Protein AF-A0A926XQD2-F1 (afdb_monomer_lite)

pLDDT: mean 75.41, std 13.94, range [35.62, 93.12]

Foldseek 3Di:
DDDPDPCNVLLVVLLPDPPVSVLVSVQVVVCVVPVQWDADPPQQQFGIFRDPDPQETAETEGEDEDDLVCLVPDDVLCVNLVSVVSRVVVNRHYQEYEYEYNDDPDPPSVVSVVVSVVSNVVSVVVCCVVPVRYHYYYDYDD

Structure (mmCIF, N/CA/C/O backbone):
data_AF-A0A926XQD2-F1
#
_entry.id   AF-A0A926XQD2-F1
#
loop_
_atom_site.group_PDB
_atom_site.id
_atom_site.type_symbol
_atom_site.label_atom_id
_atom_site.label_alt_id
_atom_site.label_comp_id
_atom_site.label_asym_id
_atom_site.label_entity_id
_atom_site.label_seq_id
_atom_site.pdbx_PDB_ins_code
_atom_site.Cartn_x
_atom_site.Cartn_y
_atom_site.Cartn_z
_atom_site.occupancy
_atom_site.B_iso_or_equiv
_atom_site.auth_seq_id
_atom_site.auth_comp_id
_atom_site.auth_asym_id
_atom_site.auth_atom_id
_atom_site.pdbx_PDB_model_num
ATOM 1 N N . MET A 1 1 ? 8.069 -26.667 -15.872 1.00 36.88 1 MET A N 1
ATOM 2 C CA . MET A 1 1 ? 7.764 -25.868 -14.668 1.00 36.88 1 MET A CA 1
ATOM 3 C C . MET A 1 1 ? 6.388 -25.266 -14.875 1.00 36.88 1 MET A C 1
ATOM 5 O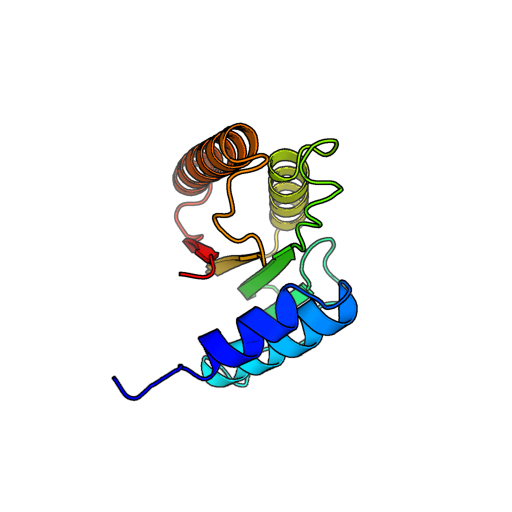 O . MET A 1 1 ? 6.247 -24.372 -15.697 1.00 36.88 1 MET A O 1
ATOM 9 N N . ALA A 1 2 ? 5.365 -25.880 -14.282 1.00 35.62 2 ALA A N 1
ATOM 10 C CA . ALA A 1 2 ? 3.969 -25.490 -14.450 1.00 35.62 2 ALA A CA 1
ATOM 11 C C . ALA A 1 2 ? 3.542 -24.647 -13.247 1.00 35.62 2 ALA A C 1
ATOM 13 O O . ALA A 1 2 ? 3.786 -25.049 -12.113 1.00 35.62 2 ALA A O 1
ATOM 14 N N . GLY A 1 3 ? 2.922 -23.503 -13.527 1.00 35.69 3 GLY A N 1
ATOM 15 C CA . GLY A 1 3 ? 2.401 -22.584 -12.523 1.00 35.69 3 GLY A CA 1
ATOM 16 C C . GLY A 1 3 ? 2.947 -21.174 -12.688 1.00 35.69 3 GLY A C 1
ATOM 17 O O . GLY A 1 3 ? 3.554 -20.655 -11.765 1.00 35.69 3 GLY A O 1
ATOM 18 N N . THR A 1 4 ? 2.727 -20.539 -13.845 1.00 43.12 4 THR A N 1
ATOM 19 C CA . THR A 1 4 ? 2.559 -19.080 -13.826 1.00 43.12 4 THR A CA 1
ATOM 20 C C . THR A 1 4 ? 1.361 -18.833 -12.923 1.00 43.12 4 THR A C 1
ATOM 22 O O . THR A 1 4 ? 0.240 -19.231 -13.259 1.00 43.12 4 THR A O 1
ATOM 25 N N . THR A 1 5 ? 1.604 -18.297 -11.732 1.00 57.84 5 THR A N 1
ATOM 26 C CA . THR A 1 5 ? 0.520 -17.960 -10.813 1.00 57.84 5 THR A CA 1
ATOM 27 C C . THR A 1 5 ? -0.374 -16.920 -11.495 1.00 57.84 5 THR A C 1
ATOM 29 O O . THR A 1 5 ? 0.065 -16.202 -12.396 1.00 57.84 5 THR A O 1
ATOM 32 N N . ALA A 1 6 ? -1.657 -16.841 -11.127 1.00 57.12 6 ALA A N 1
ATOM 33 C CA . ALA A 1 6 ? -2.542 -15.794 -11.654 1.00 57.12 6 ALA A CA 1
ATOM 34 C C . ALA A 1 6 ? -1.917 -14.394 -11.479 1.00 57.12 6 ALA A C 1
ATOM 36 O O . ALA A 1 6 ? -2.077 -13.535 -12.342 1.00 57.12 6 ALA A O 1
ATOM 37 N N . TRP A 1 7 ? -1.127 -14.233 -10.411 1.00 49.28 7 TRP A N 1
ATOM 38 C CA . TRP A 1 7 ? -0.283 -13.080 -10.135 1.00 49.28 7 TRP A CA 1
ATOM 39 C C . TRP A 1 7 ? 0.710 -12.782 -11.264 1.00 49.28 7 TRP A C 1
ATOM 41 O O . TRP A 1 7 ? 0.694 -11.673 -11.776 1.00 49.28 7 TRP A O 1
ATOM 51 N N . ASP A 1 8 ? 1.506 -13.752 -11.721 1.00 53.56 8 ASP A N 1
ATOM 52 C CA . ASP A 1 8 ? 2.529 -13.530 -12.758 1.00 53.56 8 ASP A CA 1
ATOM 53 C C . ASP A 1 8 ? 1.923 -13.068 -14.090 1.00 53.56 8 ASP A C 1
ATOM 55 O O . ASP A 1 8 ? 2.409 -12.116 -14.702 1.00 53.56 8 ASP A O 1
ATOM 59 N N . LYS A 1 9 ? 0.815 -13.698 -14.512 1.00 56.91 9 LYS A N 1
ATOM 60 C CA . LYS A 1 9 ? 0.110 -13.329 -15.752 1.00 56.91 9 LYS A CA 1
ATOM 61 C C . LYS A 1 9 ? -0.524 -11.946 -15.664 1.00 56.91 9 LYS A C 1
ATOM 63 O O . LYS A 1 9 ? -0.368 -11.152 -16.584 1.00 56.91 9 LYS A O 1
ATOM 68 N N . LEU A 1 10 ? -1.212 -11.650 -14.560 1.00 55.78 10 LEU A N 1
ATOM 69 C CA . LEU A 1 10 ? -1.824 -10.338 -14.342 1.00 55.78 10 LEU A CA 1
ATOM 70 C C . LEU A 1 10 ? -0.757 -9.254 -14.136 1.00 55.78 10 LEU A C 1
ATOM 72 O O . LEU A 1 10 ? -0.975 -8.111 -14.521 1.00 55.78 10 LEU A O 1
ATOM 76 N N . SER A 1 11 ? 0.412 -9.607 -13.595 1.00 51.94 11 SER A N 1
ATOM 77 C CA . SER A 1 11 ? 1.534 -8.698 -13.349 1.00 51.94 11 SER A CA 1
ATOM 78 C C . SER A 1 11 ? 2.229 -8.224 -14.627 1.00 51.94 11 SER A C 1
ATOM 80 O O . SER A 1 11 ? 2.507 -7.032 -14.757 1.00 51.94 11 SER A O 1
ATOM 82 N N . ASP A 1 12 ? 2.425 -9.099 -15.617 1.00 54.69 12 ASP A N 1
ATOM 83 C CA . ASP A 1 12 ? 2.904 -8.701 -16.956 1.00 54.69 12 ASP A CA 1
ATOM 84 C C . ASP A 1 12 ? 1.970 -7.704 -17.646 1.00 54.69 12 ASP A C 1
ATOM 86 O O . ASP A 1 12 ? 2.371 -6.740 -18.301 1.00 54.69 12 ASP A O 1
ATOM 90 N N . GLU A 1 13 ? 0.688 -7.937 -17.446 1.00 57.06 13 GLU A N 1
ATOM 91 C CA . GLU A 1 13 ? -0.415 -7.154 -17.962 1.00 57.06 13 GLU A CA 1
ATOM 92 C C . GLU A 1 13 ? -0.607 -5.813 -17.221 1.00 57.06 13 GLU A C 1
ATOM 94 O O . GLU A 1 13 ? -1.210 -4.884 -17.765 1.00 57.06 13 GLU A O 1
ATOM 99 N N . MET A 1 14 ? -0.090 -5.719 -15.994 1.00 56.94 14 MET A N 1
ATOM 100 C CA . MET A 1 14 ? -0.046 -4.537 -15.126 1.00 56.94 14 MET A CA 1
ATOM 101 C C . MET A 1 14 ? 1.152 -3.622 -15.435 1.00 56.94 14 MET A C 1
ATOM 103 O O . MET A 1 14 ? 1.073 -2.417 -15.211 1.00 56.94 14 MET A O 1
ATOM 107 N N . SER A 1 15 ? 2.249 -4.157 -15.981 1.00 54.69 15 SER A N 1
ATOM 108 C CA . SER A 1 15 ? 3.437 -3.374 -16.364 1.00 54.69 15 SER A CA 1
ATOM 109 C C . SER A 1 15 ? 3.254 -2.549 -17.650 1.00 54.69 15 SER A C 1
ATOM 111 O O . SER A 1 15 ? 3.983 -1.585 -17.849 1.00 54.69 15 SER A O 1
ATOM 113 N N . ASN A 1 16 ? 2.287 -2.903 -18.507 1.00 56.72 16 ASN A N 1
ATOM 114 C CA . ASN A 1 16 ? 2.031 -2.241 -19.799 1.00 56.72 16 ASN A CA 1
ATOM 115 C C . ASN A 1 16 ? 0.731 -1.413 -19.829 1.00 56.72 16 ASN A C 1
ATOM 117 O O . ASN A 1 16 ? 0.394 -0.818 -20.852 1.00 56.72 16 ASN A O 1
ATOM 121 N N . GLY A 1 17 ? -0.035 -1.424 -18.736 1.00 58.06 17 GLY A N 1
ATOM 122 C CA . GLY A 1 17 ? -1.286 -0.685 -18.600 1.00 58.06 17 GLY A CA 1
ATOM 123 C C . GLY A 1 17 ? -1.087 0.668 -17.924 1.00 58.06 17 GLY A C 1
ATOM 124 O O . GLY A 1 17 ? -0.197 0.827 -17.096 1.00 58.06 17 GLY A O 1
ATOM 125 N N . GLY A 1 18 ? -1.953 1.634 -18.239 1.00 65.69 18 GLY A N 1
ATOM 126 C CA . GLY A 1 18 ? -2.070 2.857 -17.441 1.00 65.69 18 GLY A CA 1
ATOM 127 C C . GLY A 1 18 ? -2.600 2.581 -16.026 1.00 65.69 18 GLY A C 1
ATOM 128 O O . GLY A 1 18 ? -3.061 1.479 -15.722 1.00 65.69 18 GLY A O 1
ATOM 129 N N . GLU A 1 19 ? -2.578 3.605 -15.173 1.00 74.06 19 GLU A N 1
ATOM 130 C CA . GLU A 1 19 ? -2.925 3.523 -13.745 1.00 74.06 19 GLU A CA 1
ATOM 131 C C . GLU A 1 19 ? -4.272 2.835 -13.460 1.00 74.06 19 GLU A C 1
ATOM 133 O O . GLU A 1 19 ? -4.352 1.966 -12.594 1.00 74.06 19 GLU A O 1
ATOM 138 N N . SER A 1 20 ? -5.317 3.139 -14.234 1.00 78.62 20 SER A N 1
ATOM 139 C CA . SER A 1 20 ? -6.642 2.526 -14.060 1.00 78.62 20 SER A CA 1
ATOM 140 C C . SER A 1 20 ? -6.633 1.008 -14.276 1.00 78.62 20 SER A C 1
ATOM 142 O O . SER A 1 20 ? -7.226 0.269 -13.496 1.00 78.62 20 SER A O 1
ATOM 144 N N . ASN A 1 21 ? -5.906 0.528 -15.290 1.00 79.94 21 ASN A N 1
ATOM 145 C CA . ASN A 1 21 ? -5.789 -0.904 -15.586 1.00 79.94 21 ASN A CA 1
ATOM 146 C C . ASN A 1 21 ? -4.984 -1.633 -14.497 1.00 79.94 21 ASN A C 1
ATOM 148 O O . ASN A 1 21 ? -5.264 -2.785 -14.168 1.00 79.94 21 ASN A O 1
ATOM 152 N N . PHE A 1 22 ? -3.990 -0.955 -13.912 1.00 80.44 22 PHE A N 1
ATOM 153 C CA . PHE A 1 22 ? -3.238 -1.483 -12.776 1.00 80.44 22 PHE A CA 1
ATOM 154 C C . PHE A 1 22 ? -4.134 -1.673 -11.550 1.00 80.44 22 PHE A C 1
ATOM 156 O O . PHE A 1 22 ? -4.161 -2.761 -10.975 1.00 80.44 22 PHE A O 1
ATOM 163 N N . LYS A 1 23 ? -4.910 -0.645 -11.193 1.00 85.31 23 LYS A N 1
ATOM 164 C CA . LYS A 1 23 ? -5.837 -0.676 -10.054 1.00 85.31 23 LYS A CA 1
ATOM 165 C C . LYS A 1 23 ? -6.887 -1.777 -10.205 1.00 85.31 23 LYS A C 1
ATOM 167 O O . LYS A 1 23 ? -7.077 -2.565 -9.281 1.00 85.31 23 LYS A O 1
ATOM 172 N N . GLU A 1 24 ? -7.504 -1.912 -11.377 1.00 86.38 24 GLU A N 1
ATOM 173 C CA . GLU A 1 24 ? -8.510 -2.954 -11.634 1.00 86.38 24 GLU A CA 1
ATOM 174 C C . GLU A 1 24 ? -7.954 -4.379 -11.428 1.00 86.38 24 GLU A C 1
ATOM 176 O O . GLU A 1 24 ? -8.588 -5.243 -10.804 1.00 86.38 24 GLU A O 1
ATOM 181 N N . LYS A 1 25 ? -6.725 -4.625 -11.896 1.00 82.50 25 LYS A N 1
ATOM 182 C CA . LYS A 1 25 ? -6.043 -5.918 -11.731 1.00 82.50 25 LYS A CA 1
ATOM 183 C C . LYS A 1 25 ? -5.595 -6.155 -10.296 1.00 82.50 25 LYS A C 1
ATOM 185 O O . LYS A 1 25 ? -5.788 -7.259 -9.783 1.00 82.50 25 LYS A O 1
ATOM 190 N N . ALA A 1 26 ? -5.057 -5.132 -9.636 1.00 84.12 26 ALA A N 1
ATOM 191 C CA . ALA A 1 26 ? -4.695 -5.192 -8.226 1.00 84.12 26 ALA A CA 1
ATOM 192 C C . ALA A 1 26 ? -5.915 -5.538 -7.359 1.00 84.12 26 ALA A C 1
ATOM 194 O O . ALA A 1 26 ? -5.840 -6.470 -6.561 1.00 84.12 26 ALA A O 1
ATOM 195 N N . LEU A 1 27 ? -7.066 -4.893 -7.582 1.00 88.94 27 LEU A N 1
ATOM 196 C CA . LEU A 1 27 ? -8.314 -5.214 -6.884 1.00 88.94 27 LEU A CA 1
ATOM 197 C C . LEU A 1 27 ? -8.748 -6.664 -7.116 1.00 88.94 27 LEU A C 1
ATOM 199 O O . LEU A 1 27 ? -9.132 -7.359 -6.175 1.00 88.94 27 LEU A O 1
ATOM 203 N N . SER A 1 28 ? -8.674 -7.137 -8.360 1.00 86.19 28 SER A N 1
ATOM 204 C CA . SER A 1 28 ? -9.032 -8.518 -8.702 1.00 86.19 28 SER A CA 1
ATOM 205 C C . SER A 1 28 ? -8.169 -9.535 -7.950 1.00 86.19 28 SER A C 1
ATOM 207 O O . SER A 1 28 ? -8.688 -10.533 -7.454 1.00 86.19 28 SER A O 1
ATOM 209 N N . LEU A 1 29 ? -6.868 -9.265 -7.811 1.00 82.94 29 LEU A N 1
ATOM 210 C CA . LEU A 1 29 ? -5.934 -10.107 -7.061 1.00 82.94 29 LEU A CA 1
ATOM 211 C C . LEU A 1 29 ? -6.162 -10.026 -5.550 1.00 82.94 29 LEU A C 1
ATOM 213 O O . LEU A 1 29 ? -6.202 -11.055 -4.877 1.00 82.94 29 LEU A O 1
ATOM 217 N N . LEU A 1 30 ? -6.372 -8.823 -5.019 1.00 87.25 30 LEU A N 1
ATOM 218 C CA . LEU A 1 30 ? -6.713 -8.608 -3.614 1.00 87.25 30 LEU A CA 1
ATOM 219 C C . LEU A 1 30 ? -7.987 -9.366 -3.229 1.00 87.25 30 LEU A C 1
ATOM 221 O O . LEU A 1 30 ? -8.024 -10.004 -2.183 1.00 87.25 30 LEU A O 1
ATOM 225 N N . ARG A 1 31 ? -8.989 -9.408 -4.116 1.00 88.00 31 ARG A N 1
ATOM 226 C CA . ARG A 1 31 ? -10.239 -10.1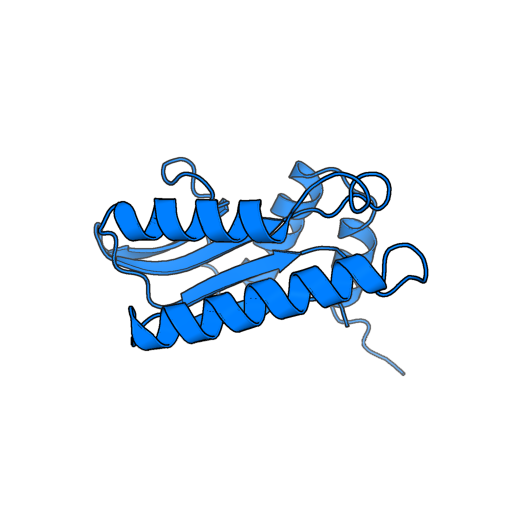59 -3.908 1.00 88.00 31 ARG A CA 1
ATOM 227 C C . ARG A 1 31 ? -10.089 -11.677 -3.886 1.00 88.00 31 ARG A C 1
ATOM 229 O O . ARG A 1 31 ? -10.989 -12.365 -3.401 1.00 88.00 31 ARG A O 1
ATOM 236 N N . ILE A 1 32 ? -8.976 -12.208 -4.392 1.00 86.00 32 ILE A N 1
ATOM 237 C CA . ILE A 1 32 ? -8.624 -13.625 -4.222 1.00 86.00 32 ILE A CA 1
ATOM 238 C C . ILE A 1 32 ? -8.161 -13.882 -2.782 1.00 86.00 32 ILE A C 1
ATOM 240 O O . ILE A 1 32 ? -8.458 -14.945 -2.242 1.00 86.00 32 ILE A O 1
ATOM 244 N N . LEU A 1 33 ? -7.468 -12.918 -2.164 1.00 83.00 33 LEU A N 1
ATOM 245 C CA . LEU A 1 33 ? -7.023 -12.995 -0.769 1.00 83.00 33 LEU A CA 1
ATOM 246 C C . LEU A 1 33 ? -8.180 -12.733 0.204 1.00 83.00 33 LEU A C 1
ATOM 248 O O . LEU A 1 33 ? -8.384 -13.516 1.128 1.00 83.00 33 LEU A O 1
ATOM 252 N N . ASP A 1 34 ? -8.953 -11.670 -0.028 1.00 86.12 34 ASP A N 1
ATOM 253 C CA . ASP A 1 34 ? -10.131 -11.310 0.763 1.00 86.12 34 ASP A CA 1
ATOM 254 C C . ASP A 1 34 ? -11.213 -10.679 -0.126 1.00 86.12 34 ASP A C 1
ATOM 256 O O . ASP A 1 34 ? -11.026 -9.634 -0.743 1.00 86.12 34 ASP A O 1
ATOM 260 N N . ARG A 1 35 ? -12.399 -11.285 -0.181 1.00 89.75 35 ARG A N 1
ATOM 261 C CA . ARG A 1 35 ? -13.493 -10.797 -1.040 1.00 89.75 35 ARG A CA 1
ATOM 262 C C . ARG A 1 35 ? -14.058 -9.439 -0.613 1.00 89.75 35 ARG A C 1
ATOM 264 O O . ARG A 1 35 ? -14.778 -8.830 -1.401 1.00 89.75 35 ARG A O 1
ATOM 271 N N . SER A 1 36 ? -13.744 -8.980 0.594 1.00 92.50 36 SER A N 1
ATOM 272 C CA . SER A 1 36 ? -14.260 -7.747 1.198 1.00 92.50 36 SER A CA 1
ATOM 273 C C . SER A 1 36 ? -13.571 -6.484 0.680 1.00 92.50 36 SER A C 1
ATOM 275 O O . SER A 1 36 ? -14.015 -5.381 0.990 1.00 92.50 36 SER A O 1
ATOM 277 N N . PHE A 1 37 ? -12.507 -6.620 -0.121 1.00 92.69 37 PHE A N 1
ATOM 278 C CA . PHE A 1 37 ? -11.834 -5.477 -0.731 1.00 92.69 37 PHE A CA 1
ATOM 279 C C . PHE A 1 37 ? -12.773 -4.658 -1.624 1.00 92.69 37 PHE A C 1
ATOM 281 O O . PHE A 1 37 ? -13.386 -5.161 -2.582 1.00 92.69 37 PHE A O 1
ATOM 288 N N . GLN A 1 38 ? -12.808 -3.360 -1.344 1.00 92.69 38 GLN A N 1
ATOM 289 C CA . GLN A 1 38 ? -13.560 -2.363 -2.094 1.00 92.69 38 GLN A CA 1
ATOM 290 C C . GLN A 1 38 ? -12.702 -1.140 -2.416 1.00 92.69 38 GLN A C 1
ATOM 292 O O . GLN A 1 38 ? -11.722 -0.862 -1.727 1.00 92.69 38 GLN A O 1
ATOM 297 N N . GLU A 1 39 ? -13.083 -0.426 -3.472 1.00 90.69 39 GLU A N 1
ATOM 298 C CA . GLU A 1 39 ? -12.476 0.849 -3.850 1.00 90.69 39 GLU A CA 1
ATOM 299 C C . GLU A 1 39 ? -12.754 1.916 -2.789 1.00 90.69 39 GLU A C 1
ATOM 301 O O . GLU A 1 39 ? -13.853 1.986 -2.231 1.00 90.69 39 GLU A O 1
ATOM 306 N N . CYS A 1 40 ? -11.737 2.715 -2.484 1.00 86.19 40 CYS A N 1
ATOM 307 C CA . CYS A 1 40 ? -11.809 3.794 -1.519 1.00 86.19 40 CYS A CA 1
ATOM 308 C C . CYS A 1 40 ? -11.762 5.132 -2.253 1.00 86.19 40 CYS A C 1
ATOM 310 O O . CYS A 1 40 ? -10.759 5.481 -2.862 1.00 86.19 40 CYS A O 1
ATOM 312 N N . LEU A 1 41 ? -12.863 5.881 -2.197 1.00 80.81 41 LEU A N 1
ATOM 313 C CA . LEU A 1 41 ? -12.950 7.213 -2.805 1.00 80.81 41 LEU A CA 1
ATOM 314 C C . LEU A 1 41 ? -12.802 8.336 -1.770 1.00 80.81 41 LEU A C 1
ATOM 316 O O . LEU A 1 41 ? -12.508 9.474 -2.127 1.00 80.81 41 LEU A O 1
ATOM 320 N N . ASP A 1 42 ? -12.993 8.009 -0.491 1.00 77.94 42 ASP A N 1
ATOM 321 C CA . ASP A 1 42 ? -13.117 8.988 0.590 1.00 77.94 42 ASP A CA 1
ATOM 322 C C . ASP A 1 42 ? -11.795 9.258 1.320 1.00 77.94 42 ASP A C 1
ATOM 324 O O . ASP A 1 42 ? -11.701 10.201 2.106 1.00 77.94 42 ASP A O 1
ATOM 328 N N . ILE A 1 43 ? -10.766 8.440 1.078 1.00 81.50 43 ILE A N 1
ATOM 329 C CA . ILE A 1 43 ? -9.494 8.511 1.796 1.00 81.50 43 ILE A CA 1
ATOM 330 C C . ILE A 1 43 ? -8.378 8.810 0.807 1.00 81.50 43 ILE A C 1
ATOM 332 O O . ILE A 1 43 ? -8.017 7.988 -0.032 1.00 81.50 43 ILE A O 1
ATOM 336 N N . SER A 1 44 ? -7.804 10.006 0.935 1.00 79.62 44 SER A N 1
ATOM 337 C CA . SER A 1 44 ? -6.719 10.450 0.065 1.00 79.62 44 SER A CA 1
ATOM 338 C C . SER A 1 44 ? -5.553 9.465 0.080 1.00 79.62 44 SER A C 1
ATOM 340 O O . SER A 1 44 ? -4.984 9.188 1.135 1.00 79.62 44 SER A O 1
ATOM 342 N N . GLY A 1 45 ? -5.166 9.012 -1.113 1.00 80.62 45 GLY A N 1
ATOM 343 C CA . GLY A 1 45 ? -3.978 8.188 -1.312 1.00 80.62 45 GLY A CA 1
ATOM 344 C C . GLY A 1 45 ? -4.156 6.700 -1.007 1.00 80.62 45 GLY A C 1
ATOM 345 O O . GLY A 1 45 ? -3.189 5.948 -1.116 1.00 80.62 45 GLY A O 1
ATOM 346 N N . ILE A 1 46 ? -5.375 6.275 -0.663 1.00 89.12 46 ILE A N 1
ATOM 347 C CA . ILE A 1 46 ? -5.753 4.870 -0.517 1.00 89.12 46 ILE A CA 1
ATOM 348 C C . ILE A 1 46 ? -6.682 4.504 -1.662 1.00 89.12 46 ILE A C 1
ATOM 350 O O . ILE A 1 46 ? -7.704 5.148 -1.862 1.00 89.12 46 ILE A O 1
ATOM 354 N N . ASP A 1 47 ? -6.336 3.452 -2.393 1.00 90.62 47 ASP A N 1
ATOM 355 C CA . ASP A 1 47 ? -7.135 2.982 -3.522 1.00 90.62 47 ASP A CA 1
ATOM 356 C C . ASP A 1 47 ? -8.125 1.903 -3.093 1.00 90.62 47 ASP A C 1
ATOM 358 O O . ASP A 1 47 ? -9.262 1.890 -3.560 1.00 90.62 47 ASP A O 1
ATOM 362 N N . PHE A 1 48 ? -7.721 1.007 -2.183 1.00 93.06 48 PHE A N 1
ATOM 363 C CA . PHE A 1 48 ? -8.577 -0.082 -1.710 1.00 93.06 48 PHE A CA 1
ATOM 364 C C . PHE A 1 48 ? -8.556 -0.231 -0.201 1.00 93.06 48 PHE A C 1
ATOM 366 O O . PHE A 1 48 ? -7.538 -0.003 0.450 1.00 93.06 48 PHE A O 1
ATOM 373 N N . VAL A 1 49 ? -9.683 -0.671 0.348 1.00 93.12 49 VAL A N 1
ATOM 374 C CA . VAL A 1 49 ? -9.847 -0.884 1.785 1.00 93.12 49 VAL A CA 1
ATOM 375 C C . VAL A 1 49 ? -10.652 -2.140 2.095 1.00 93.12 49 VAL A C 1
ATOM 377 O O . VAL A 1 49 ? -11.540 -2.532 1.336 1.00 93.12 49 VAL A O 1
ATOM 380 N N . VAL A 1 50 ? -10.366 -2.730 3.253 1.00 93.06 50 VAL A N 1
ATOM 381 C CA . VAL A 1 50 ? -11.247 -3.652 3.977 1.00 93.06 50 VAL A CA 1
ATOM 382 C C . VAL A 1 50 ? -11.603 -2.982 5.294 1.00 93.06 50 VAL A C 1
ATOM 384 O O . VAL A 1 50 ? -10.738 -2.784 6.147 1.00 93.06 50 VAL A O 1
ATOM 387 N N . TRP A 1 51 ? -12.867 -2.604 5.454 1.00 90.25 51 TRP A N 1
ATOM 388 C CA . TRP A 1 51 ? -13.347 -2.008 6.697 1.00 90.25 51 TRP A CA 1
ATOM 389 C C . TRP A 1 51 ? -13.677 -3.084 7.720 1.00 90.25 51 TRP A C 1
ATOM 391 O O . TRP A 1 51 ? -14.341 -4.065 7.391 1.00 90.25 51 TRP A O 1
ATOM 401 N N . SER A 1 52 ? -13.280 -2.838 8.964 1.00 87.69 52 SER A N 1
ATOM 402 C CA . SER A 1 52 ? -13.760 -3.601 10.116 1.00 87.69 52 SER A CA 1
ATOM 403 C C . SER A 1 52 ? -15.039 -2.966 10.668 1.00 87.69 52 SER A C 1
ATOM 405 O O . SER A 1 52 ? -16.061 -3.624 10.861 1.00 87.69 52 SER A O 1
ATOM 407 N N . ASP A 1 53 ? -15.006 -1.642 10.856 1.00 84.62 53 ASP A N 1
ATOM 408 C CA . ASP A 1 53 ? -16.133 -0.819 11.293 1.00 84.62 53 ASP A CA 1
ATOM 409 C C . ASP A 1 53 ? -16.035 0.606 10.711 1.00 84.62 53 ASP A C 1
ATOM 411 O O . ASP A 1 53 ? -15.218 0.873 9.838 1.00 84.62 53 ASP A O 1
ATOM 415 N N . LYS A 1 54 ? -16.870 1.547 11.175 1.00 75.56 54 LYS A N 1
ATOM 416 C CA . LYS A 1 54 ? -16.902 2.934 10.663 1.00 75.56 54 LYS A CA 1
ATOM 417 C C . LYS A 1 54 ? -15.633 3.757 10.939 1.00 75.56 54 LYS A C 1
ATOM 419 O O . LYS A 1 54 ? -15.492 4.843 10.390 1.00 75.56 54 LYS A O 1
ATOM 424 N N . SER A 1 55 ? -14.766 3.294 11.830 1.00 78.94 55 SER A N 1
ATOM 425 C CA . SER A 1 55 ? -13.586 4.001 12.341 1.00 78.94 55 SER A CA 1
ATOM 426 C C . SER A 1 55 ? -12.292 3.184 12.261 1.00 78.94 55 SER A C 1
ATOM 428 O O . SER A 1 55 ? -11.226 3.687 12.625 1.00 78.94 55 SER A O 1
ATOM 430 N N . SER A 1 56 ? -12.379 1.937 11.792 1.00 87.00 56 SER A N 1
ATOM 431 C CA . SER A 1 56 ? -11.272 0.990 11.746 1.00 87.00 56 SER A CA 1
ATOM 432 C C . SER A 1 56 ? -11.214 0.263 10.408 1.00 87.00 56 SER A C 1
ATOM 434 O O . SER A 1 56 ? -12.194 -0.333 9.953 1.00 87.00 56 SER A O 1
ATOM 436 N N . ILE A 1 57 ? -10.028 0.276 9.812 1.00 89.75 57 ILE A N 1
ATOM 437 C CA . ILE A 1 57 ? -9.682 -0.398 8.568 1.00 89.75 57 ILE A CA 1
ATOM 438 C C . ILE A 1 57 ? -8.781 -1.582 8.908 1.00 89.75 57 ILE A C 1
ATOM 440 O O . ILE A 1 57 ? -7.724 -1.425 9.520 1.00 89.75 57 ILE A O 1
ATOM 444 N N . ASP A 1 58 ? -9.176 -2.778 8.488 1.00 89.69 58 ASP A N 1
ATOM 445 C CA . ASP A 1 58 ? -8.321 -3.950 8.636 1.00 89.69 58 ASP A CA 1
ATOM 446 C C . ASP A 1 58 ? -7.175 -3.903 7.619 1.00 89.69 58 ASP A C 1
ATOM 448 O O . ASP A 1 58 ? -6.032 -4.193 7.967 1.00 89.69 58 ASP A O 1
ATOM 452 N N . TRP A 1 59 ? -7.465 -3.510 6.374 1.00 91.69 59 TRP A N 1
ATOM 453 C CA . TRP A 1 59 ? -6.474 -3.430 5.296 1.00 91.69 59 TRP A CA 1
ATOM 454 C C . TRP A 1 59 ? -6.672 -2.144 4.503 1.00 91.69 59 TRP A C 1
ATOM 456 O O . TRP A 1 59 ? -7.744 -1.940 3.943 1.00 91.69 59 TRP A O 1
ATOM 466 N N . ALA A 1 60 ? -5.652 -1.297 4.430 1.00 91.19 60 ALA A N 1
ATOM 467 C CA . ALA A 1 60 ? -5.580 -0.148 3.537 1.00 91.19 60 ALA A CA 1
ATOM 468 C C . ALA A 1 60 ? -4.537 -0.435 2.456 1.00 91.19 60 ALA A C 1
ATOM 470 O O . ALA A 1 60 ? -3.436 -0.890 2.767 1.00 91.19 60 ALA A O 1
ATOM 471 N N . VAL A 1 61 ? -4.870 -0.190 1.192 1.00 91.06 61 VAL A N 1
ATOM 472 C CA . VAL A 1 61 ? -3.995 -0.496 0.060 1.00 91.06 61 VAL A CA 1
ATOM 473 C C . VAL A 1 61 ? -3.821 0.723 -0.827 1.00 91.06 61 VAL A C 1
ATOM 475 O O . VAL A 1 61 ? -4.794 1.294 -1.316 1.00 91.06 61 VAL A O 1
ATOM 478 N N . GLN A 1 62 ? -2.565 1.057 -1.088 1.00 90.19 62 GLN A N 1
ATOM 479 C CA . GLN A 1 62 ? -2.142 2.053 -2.057 1.00 90.19 62 GLN A CA 1
ATOM 480 C C . GLN A 1 62 ? -1.516 1.351 -3.267 1.00 90.19 62 GLN A C 1
ATOM 482 O O . GLN A 1 62 ? -0.600 0.535 -3.137 1.00 90.19 62 GLN A O 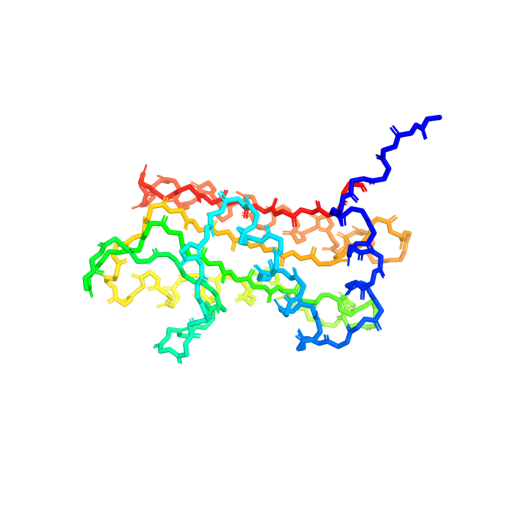1
ATOM 487 N N . CYS A 1 63 ? -2.003 1.673 -4.457 1.00 86.25 63 CYS A N 1
ATOM 488 C CA . CYS A 1 63 ? -1.494 1.188 -5.729 1.00 86.25 63 CYS A CA 1
ATOM 489 C C . CYS A 1 63 ? -0.612 2.252 -6.372 1.00 86.25 63 CYS A C 1
ATOM 491 O O . CYS A 1 63 ? -1.066 3.350 -6.680 1.00 86.25 63 CYS A O 1
ATOM 493 N N . HIS A 1 64 ? 0.648 1.910 -6.626 1.00 82.62 64 HIS A N 1
ATOM 494 C CA . HIS A 1 64 ? 1.622 2.847 -7.173 1.00 82.62 64 HIS A CA 1
ATOM 495 C C . HIS A 1 64 ? 2.233 2.335 -8.475 1.00 82.62 64 HIS A C 1
ATOM 497 O O . HIS A 1 64 ? 2.971 1.346 -8.500 1.00 82.62 64 HIS A O 1
ATOM 503 N N . VAL A 1 65 ? 1.939 3.027 -9.575 1.00 76.25 65 VAL A N 1
ATOM 504 C CA . VAL A 1 65 ? 2.465 2.694 -10.902 1.00 76.25 65 VAL A CA 1
ATOM 505 C C . VAL A 1 65 ? 3.753 3.468 -11.154 1.00 76.25 65 VAL A C 1
ATOM 507 O O . VAL A 1 65 ? 3.771 4.691 -11.258 1.00 76.25 65 VAL A O 1
ATOM 510 N N . PHE A 1 66 ? 4.844 2.730 -11.290 1.00 70.12 66 PHE A N 1
ATOM 511 C CA . PHE A 1 66 ? 6.121 3.213 -11.772 1.00 70.12 66 PHE A CA 1
ATOM 512 C C . PHE A 1 66 ? 6.144 3.143 -13.298 1.00 70.12 66 PHE A C 1
ATOM 514 O O . PHE A 1 66 ? 6.293 2.071 -13.888 1.00 70.12 66 PHE A O 1
ATOM 521 N N . ASP A 1 67 ? 6.029 4.295 -13.947 1.00 63.19 67 ASP A N 1
ATOM 522 C CA . ASP A 1 67 ? 6.380 4.411 -15.357 1.00 63.19 67 ASP A CA 1
ATOM 523 C C . ASP A 1 67 ? 7.914 4.470 -15.475 1.00 63.19 67 ASP A C 1
ATOM 525 O O . ASP A 1 67 ? 8.570 5.322 -14.869 1.00 63.19 67 ASP A O 1
ATOM 529 N N . VAL A 1 68 ? 8.506 3.547 -16.242 1.00 54.19 68 VAL A N 1
ATOM 530 C CA . VAL A 1 68 ? 9.963 3.443 -16.474 1.00 54.19 68 VAL A CA 1
ATOM 531 C C . VAL A 1 68 ? 10.541 4.726 -17.069 1.00 54.19 68 VAL A C 1
ATOM 533 O O . VAL A 1 68 ? 11.712 5.036 -16.834 1.00 54.19 68 VAL A O 1
ATOM 536 N N . SER A 1 69 ? 9.726 5.511 -17.774 1.00 54.03 69 SER A N 1
ATOM 537 C CA . SER A 1 69 ? 10.116 6.835 -18.256 1.00 54.03 69 SER A CA 1
ATOM 538 C C . SER A 1 69 ? 10.165 7.902 -17.147 1.00 54.03 69 SER A C 1
ATOM 540 O O . SER A 1 69 ? 10.956 8.835 -17.252 1.00 54.03 69 SER A O 1
ATOM 542 N N . VAL A 1 70 ? 9.416 7.726 -16.050 1.00 54.31 70 VAL A N 1
ATOM 543 C CA . VAL A 1 70 ? 9.212 8.716 -14.968 1.00 54.31 70 VAL A CA 1
ATOM 544 C C . VAL A 1 70 ? 10.005 8.398 -13.689 1.00 54.31 70 VAL A C 1
ATOM 546 O O . VAL A 1 70 ? 10.305 9.310 -12.916 1.00 54.31 70 VAL A O 1
ATOM 549 N N . ILE A 1 71 ? 10.452 7.149 -13.494 1.00 54.31 71 ILE A N 1
ATOM 550 C CA . ILE A 1 71 ? 11.345 6.722 -12.384 1.00 54.31 71 ILE A CA 1
ATOM 551 C C . ILE A 1 71 ? 12.602 7.600 -12.260 1.00 54.31 71 ILE A C 1
ATOM 553 O O . ILE A 1 71 ? 13.212 7.712 -11.194 1.00 54.31 71 ILE A O 1
ATOM 557 N N . LEU A 1 72 ? 13.026 8.223 -13.359 1.00 52.53 72 LEU A N 1
ATOM 558 C CA . LEU A 1 72 ? 14.188 9.100 -13.373 1.00 52.53 72 LEU A CA 1
ATOM 559 C C . LEU A 1 72 ? 13.896 10.519 -12.868 1.00 52.53 72 LEU A C 1
ATOM 561 O O . LEU A 1 72 ? 14.858 11.215 -12.548 1.00 52.53 72 LEU A O 1
ATOM 565 N N . GLU A 1 73 ? 12.640 10.934 -12.723 1.00 59.09 73 GLU A N 1
ATOM 566 C CA . GLU A 1 73 ? 12.275 12.331 -12.447 1.00 59.09 73 GLU A CA 1
ATOM 567 C C . GLU A 1 73 ? 11.528 12.533 -11.122 1.00 59.09 73 GLU A C 1
ATOM 569 O O . GLU A 1 73 ? 11.717 13.568 -10.483 1.00 59.09 73 GLU A O 1
ATOM 574 N N . ARG A 1 74 ? 10.730 11.559 -10.660 1.00 64.94 74 ARG A N 1
ATOM 575 C CA . ARG A 1 74 ? 9.918 11.697 -9.435 1.00 64.94 74 ARG A CA 1
ATOM 576 C C . ARG A 1 74 ? 10.499 10.957 -8.232 1.00 64.94 74 ARG A C 1
ATOM 578 O O . ARG A 1 74 ? 11.051 9.866 -8.359 1.00 64.94 74 ARG A O 1
ATOM 585 N N . ASN A 1 75 ? 10.335 11.542 -7.042 1.00 75.31 75 ASN A N 1
ATOM 586 C CA . ASN A 1 75 ? 10.638 10.866 -5.781 1.00 75.31 75 ASN A CA 1
ATOM 587 C C . ASN A 1 75 ? 9.408 10.086 -5.288 1.00 75.31 75 ASN A C 1
ATOM 589 O O . ASN A 1 75 ? 8.640 10.561 -4.453 1.00 75.31 75 ASN A O 1
ATOM 593 N N . HIS A 1 76 ? 9.246 8.873 -5.807 1.00 77.62 76 HIS A N 1
ATOM 594 C CA . HIS A 1 76 ? 8.121 8.000 -5.471 1.00 77.62 76 HIS A CA 1
ATOM 595 C C . HIS A 1 76 ? 8.078 7.574 -3.997 1.00 77.62 76 HIS A C 1
ATOM 597 O O . HIS A 1 76 ? 6.995 7.366 -3.456 1.00 77.62 76 HIS A O 1
ATOM 603 N N . ALA A 1 77 ? 9.230 7.484 -3.319 1.00 80.62 77 ALA A N 1
ATOM 604 C CA . ALA A 1 77 ? 9.249 7.203 -1.885 1.00 80.62 77 ALA A CA 1
ATOM 605 C C . ALA A 1 77 ? 8.577 8.343 -1.113 1.00 80.62 77 ALA A C 1
ATOM 607 O O . ALA A 1 77 ? 7.705 8.094 -0.287 1.00 80.62 77 ALA A O 1
ATOM 608 N N . SER A 1 78 ? 8.903 9.595 -1.446 1.00 83.31 78 SER A N 1
ATOM 609 C CA . SER A 1 78 ? 8.274 10.766 -0.828 1.00 83.31 78 SER A CA 1
ATOM 610 C C . SER A 1 78 ? 6.763 10.825 -1.060 1.00 83.31 78 SER A C 1
ATOM 612 O O . SER A 1 78 ? 6.040 11.245 -0.160 1.00 83.31 78 SER A O 1
ATOM 614 N N . GLU A 1 79 ? 6.280 10.422 -2.239 1.00 82.19 79 GLU A N 1
ATOM 615 C CA . GLU A 1 79 ? 4.844 10.367 -2.557 1.00 82.19 79 GLU A CA 1
ATOM 616 C C . GLU A 1 79 ? 4.121 9.355 -1.653 1.00 82.19 79 GLU A C 1
ATOM 618 O O . GLU A 1 79 ? 3.133 9.699 -1.003 1.00 82.19 79 GLU A O 1
ATOM 623 N N . ILE A 1 80 ? 4.655 8.134 -1.543 1.00 83.75 80 ILE A N 1
ATOM 624 C CA . ILE A 1 80 ? 4.102 7.080 -0.678 1.00 83.75 80 ILE A CA 1
ATOM 625 C C . ILE A 1 80 ? 4.162 7.484 0.798 1.00 83.75 80 ILE A C 1
ATOM 627 O O . ILE A 1 80 ? 3.172 7.329 1.513 1.00 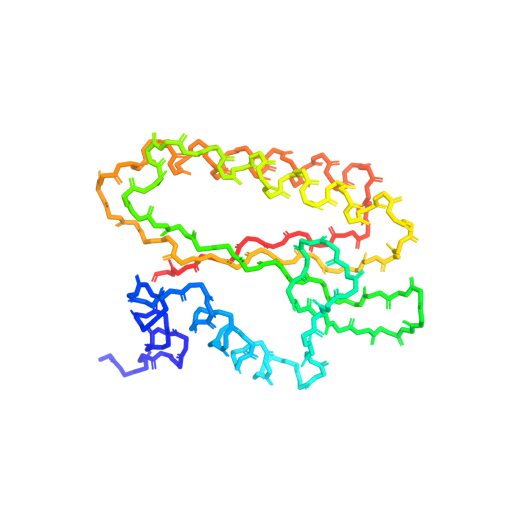83.75 80 ILE A O 1
ATOM 631 N N . ILE A 1 81 ? 5.286 8.039 1.257 1.00 85.69 81 ILE A N 1
ATOM 632 C CA . ILE A 1 81 ? 5.456 8.477 2.649 1.00 85.69 81 ILE A CA 1
ATOM 633 C C . ILE A 1 81 ? 4.451 9.581 2.980 1.00 85.69 81 ILE A C 1
ATOM 635 O O . ILE A 1 81 ? 3.736 9.478 3.972 1.00 85.69 81 ILE A O 1
ATOM 639 N N . SER A 1 82 ? 4.341 10.603 2.127 1.00 85.75 82 SER A N 1
ATOM 640 C CA . SER A 1 82 ? 3.419 11.725 2.354 1.00 85.75 82 SER A CA 1
ATOM 641 C C . SER A 1 82 ? 1.963 11.261 2.351 1.00 85.75 82 SER A C 1
ATOM 643 O O . SER A 1 82 ? 1.178 11.690 3.193 1.00 85.75 82 SER A O 1
ATOM 645 N N . SER A 1 83 ? 1.611 10.349 1.439 1.00 84.25 83 SER A N 1
ATOM 646 C CA . SER A 1 83 ? 0.291 9.715 1.377 1.00 84.25 83 SER A CA 1
ATOM 647 C C . SER A 1 83 ? -0.024 8.927 2.651 1.00 84.25 83 SER A C 1
ATOM 649 O O . SER A 1 83 ? -1.079 9.109 3.256 1.00 84.25 83 SER A O 1
ATOM 651 N N . THR A 1 84 ? 0.926 8.110 3.111 1.00 83.81 84 THR A N 1
ATOM 652 C CA . THR A 1 84 ? 0.770 7.304 4.328 1.00 83.81 84 THR A CA 1
ATOM 653 C C . THR A 1 84 ? 0.626 8.202 5.558 1.00 83.81 84 THR A C 1
ATOM 655 O O . THR A 1 84 ? -0.292 8.019 6.350 1.00 83.81 84 THR A O 1
ATOM 658 N N . GLN A 1 85 ? 1.464 9.233 5.698 1.00 85.12 85 GLN A N 1
ATOM 659 C CA . GLN A 1 85 ? 1.355 10.207 6.790 1.00 85.12 85 GLN A CA 1
ATOM 660 C C . GLN A 1 85 ? 0.013 10.950 6.766 1.00 85.12 85 GLN A C 1
ATOM 662 O O . GLN A 1 85 ? -0.623 11.099 7.810 1.00 85.12 85 GLN A O 1
ATOM 667 N N . ALA A 1 86 ? -0.449 11.376 5.586 1.00 85.44 86 ALA A N 1
ATOM 668 C CA . ALA A 1 86 ? -1.748 12.022 5.434 1.00 85.44 86 ALA A CA 1
ATOM 669 C C . ALA A 1 86 ? -2.892 11.088 5.851 1.00 85.44 86 ALA A C 1
ATOM 671 O O . ALA A 1 86 ? -3.797 11.519 6.563 1.00 85.44 86 ALA A O 1
ATOM 672 N N . PHE A 1 87 ? -2.838 9.811 5.475 1.00 85.56 87 PHE A N 1
ATOM 673 C CA . PHE A 1 87 ? -3.791 8.801 5.928 1.00 85.56 87 PHE A CA 1
ATOM 674 C C . PHE A 1 87 ? -3.791 8.644 7.456 1.00 85.56 87 PHE A C 1
ATOM 676 O O . PHE A 1 87 ? -4.837 8.788 8.088 1.00 85.56 87 PHE A O 1
ATOM 683 N N . LEU A 1 88 ? -2.625 8.436 8.069 1.00 82.38 88 LEU A N 1
ATOM 684 C CA . LEU A 1 88 ? -2.509 8.252 9.521 1.00 82.38 88 LEU A CA 1
ATOM 685 C C . LEU A 1 88 ? -2.969 9.485 10.309 1.00 82.38 88 LEU A C 1
ATOM 687 O O . LEU A 1 88 ? -3.554 9.357 11.386 1.00 82.38 88 LEU A O 1
ATOM 691 N N . SER A 1 89 ? -2.777 10.681 9.750 1.00 84.88 89 SER A N 1
ATOM 692 C CA . SER A 1 89 ? -3.209 11.938 10.368 1.00 84.88 89 SER A CA 1
ATOM 693 C C . SER A 1 89 ? -4.733 12.102 10.455 1.00 84.88 89 SER A C 1
ATOM 695 O O . SER A 1 89 ? -5.211 12.911 11.249 1.00 84.88 89 SER A O 1
ATOM 697 N N . GLN A 1 90 ? -5.509 11.316 9.698 1.00 83.19 90 GLN A N 1
ATOM 698 C CA . GLN A 1 90 ? -6.978 11.341 9.737 1.00 83.19 90 GLN A CA 1
ATOM 699 C C . GLN A 1 90 ? -7.555 10.666 10.992 1.00 83.19 90 GLN A C 1
ATOM 701 O O . GLN A 1 90 ? -8.758 10.745 11.232 1.00 83.19 90 GLN A O 1
ATOM 706 N N . GLY A 1 91 ? -6.722 10.000 11.802 1.00 79.69 91 GLY A N 1
ATOM 707 C CA . GLY A 1 91 ? -7.154 9.342 13.038 1.00 79.69 91 GLY A CA 1
ATOM 708 C C . GLY A 1 91 ? -7.935 8.040 12.823 1.00 79.69 91 GLY A C 1
ATOM 709 O O . GLY A 1 91 ? -8.510 7.510 13.775 1.00 79.69 91 GLY A O 1
ATOM 710 N N . ILE A 1 92 ? -7.953 7.516 11.595 1.00 82.69 92 ILE A N 1
ATOM 711 C CA . ILE A 1 92 ? -8.525 6.207 11.269 1.00 82.69 92 ILE A CA 1
ATOM 712 C C . ILE A 1 92 ? -7.561 5.127 11.763 1.00 82.69 92 ILE A C 1
ATOM 714 O O . ILE A 1 92 ? -6.366 5.167 11.461 1.00 82.69 92 ILE A O 1
ATOM 718 N N . LYS A 1 93 ? -8.066 4.146 12.516 1.00 84.88 93 LYS A N 1
ATOM 719 C CA . LYS A 1 93 ? -7.241 3.005 12.931 1.00 84.88 93 LYS A CA 1
ATOM 720 C C . LYS A 1 93 ? -7.028 2.083 11.742 1.00 84.88 93 LYS A C 1
ATOM 722 O O . LYS A 1 93 ? -7.980 1.752 11.044 1.00 84.88 93 LYS A O 1
ATOM 727 N N . CYS A 1 94 ? -5.788 1.666 11.526 1.00 87.25 94 CYS A N 1
ATOM 728 C CA . CYS A 1 94 ? -5.430 0.740 10.465 1.00 87.25 94 CYS A CA 1
ATOM 729 C C . CYS A 1 94 ? -4.635 -0.422 11.057 1.00 87.25 94 CYS A C 1
ATOM 731 O O . CYS A 1 94 ? -3.744 -0.184 11.869 1.00 87.25 94 CYS A O 1
ATOM 733 N N . ASN A 1 95 ? -4.950 -1.654 10.661 1.00 86.38 95 ASN A N 1
ATOM 734 C CA . ASN A 1 95 ? -4.184 -2.831 11.076 1.00 86.38 95 ASN A CA 1
ATOM 735 C C . ASN A 1 95 ? -3.086 -3.162 10.055 1.00 86.38 95 ASN A C 1
ATOM 737 O O . ASN A 1 95 ? -1.954 -3.464 10.427 1.00 86.38 95 ASN A O 1
ATOM 741 N N . LYS A 1 96 ? -3.394 -3.084 8.755 1.00 87.81 96 LYS A N 1
ATOM 742 C CA . LYS A 1 96 ? -2.450 -3.413 7.678 1.00 87.81 96 LYS A CA 1
ATOM 743 C C . LYS A 1 96 ? -2.438 -2.341 6.607 1.00 87.81 96 LYS A C 1
ATOM 745 O O . LYS A 1 96 ? -3.483 -2.005 6.060 1.00 87.81 96 LYS A O 1
ATOM 750 N N . TYR A 1 97 ? -1.251 -1.859 6.263 1.00 87.62 97 TYR A N 1
ATOM 751 C CA . TYR A 1 97 ? -1.042 -0.897 5.188 1.00 87.62 97 TYR A CA 1
ATOM 752 C C . TYR A 1 97 ? -0.191 -1.520 4.086 1.00 87.62 97 TYR A C 1
ATOM 754 O O . TYR A 1 97 ? 0.963 -1.889 4.300 1.00 87.62 97 TYR A O 1
ATOM 762 N N . TRP A 1 98 ? -0.755 -1.687 2.898 1.00 88.88 98 TRP A N 1
ATOM 763 C CA . TRP A 1 98 ? -0.093 -2.351 1.783 1.00 88.88 98 TRP A CA 1
ATOM 764 C C . TRP A 1 98 ? 0.178 -1.359 0.660 1.00 88.88 98 TRP A C 1
ATOM 766 O O . TRP A 1 98 ? -0.712 -0.640 0.219 1.00 88.88 98 TRP A O 1
ATOM 776 N N . VAL A 1 99 ? 1.402 -1.367 0.150 1.00 86.31 99 VAL A N 1
ATOM 777 C CA . VAL A 1 99 ? 1.787 -0.656 -1.066 1.00 86.31 99 VAL A CA 1
ATOM 778 C C . VAL A 1 99 ? 2.074 -1.687 -2.143 1.00 86.31 99 VAL A C 1
ATOM 780 O O . VAL A 1 99 ? 3.003 -2.489 -2.021 1.00 86.31 99 VAL A O 1
ATOM 783 N N . ILE A 1 100 ? 1.276 -1.667 -3.207 1.00 84.62 100 ILE A N 1
ATOM 784 C CA . ILE A 1 100 ? 1.435 -2.552 -4.363 1.00 84.62 100 ILE A CA 1
ATOM 785 C C . ILE A 1 100 ? 2.005 -1.737 -5.510 1.00 84.62 100 ILE A C 1
ATOM 787 O O . ILE A 1 100 ? 1.465 -0.684 -5.846 1.00 84.62 100 ILE A O 1
ATOM 791 N N . HIS A 1 101 ? 3.068 -2.232 -6.143 1.00 80.62 101 HIS A N 1
ATOM 792 C CA . HIS A 1 101 ? 3.690 -1.526 -7.255 1.00 80.62 101 HIS A CA 1
ATOM 793 C C . HIS A 1 101 ? 4.125 -2.430 -8.414 1.00 80.62 101 HIS A C 1
ATOM 795 O O . HIS A 1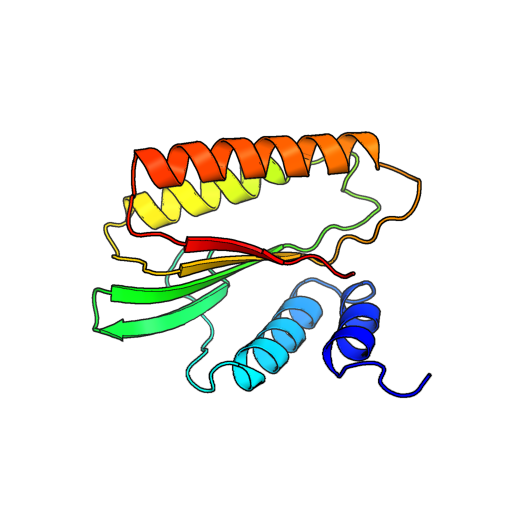 101 ? 4.392 -3.617 -8.241 1.00 80.62 101 HIS A O 1
ATOM 801 N N . ASN A 1 102 ? 4.213 -1.858 -9.620 1.00 72.81 102 ASN A N 1
ATOM 802 C CA . ASN A 1 102 ? 4.473 -2.592 -10.872 1.00 72.81 102 ASN A CA 1
ATOM 803 C C . ASN A 1 102 ? 5.952 -2.608 -11.333 1.00 72.81 102 ASN A C 1
ATOM 805 O O . ASN A 1 102 ? 6.245 -3.139 -12.405 1.00 72.81 102 ASN A O 1
ATOM 809 N N . HIS A 1 103 ? 6.883 -2.015 -10.574 1.00 66.12 103 HIS A N 1
ATOM 810 C CA . HIS A 1 103 ? 8.289 -1.884 -10.988 1.00 66.12 103 HIS A CA 1
ATOM 811 C C . HIS A 1 103 ? 8.989 -3.252 -11.123 1.00 66.12 103 HIS A C 1
ATOM 813 O O . HIS A 1 103 ? 9.118 -3.986 -10.144 1.00 66.12 103 HIS A O 1
ATOM 819 N N . GLN A 1 104 ? 9.536 -3.559 -12.308 1.00 60.94 104 GLN A N 1
ATOM 820 C CA . GLN A 1 104 ? 10.404 -4.724 -12.539 1.00 60.94 104 GLN A CA 1
ATOM 821 C C . GLN A 1 104 ? 11.892 -4.397 -12.392 1.00 60.94 104 GLN A C 1
ATOM 823 O O . GLN A 1 104 ? 12.357 -3.330 -12.790 1.00 60.94 104 GLN A O 1
ATOM 828 N N . HIS A 1 105 ? 12.676 -5.361 -11.907 1.00 52.69 105 HIS A N 1
ATOM 829 C CA . HIS A 1 105 ? 14.138 -5.312 -11.942 1.00 52.69 105 HIS A CA 1
ATOM 830 C C . HIS A 1 105 ? 14.674 -5.349 -13.388 1.00 52.69 105 HIS A C 1
ATOM 832 O O . HIS A 1 105 ? 15.093 -6.384 -13.897 1.00 52.69 105 HIS A O 1
ATOM 838 N N . GLY A 1 106 ? 14.686 -4.199 -14.064 1.00 52.56 106 GLY A N 1
ATOM 839 C CA . GLY A 1 106 ? 15.165 -4.056 -15.438 1.00 52.56 106 GLY A CA 1
ATOM 840 C C . GLY A 1 106 ? 16.186 -2.933 -15.580 1.00 52.56 106 GLY A C 1
ATOM 841 O O . GLY A 1 106 ? 15.809 -1.835 -15.943 1.00 52.56 106 GLY A O 1
ATOM 842 N N . LYS A 1 107 ? 17.467 -3.231 -15.306 1.00 52.88 107 LYS A N 1
ATOM 843 C CA . LYS A 1 107 ? 18.756 -2.530 -15.583 1.00 52.88 107 LYS A CA 1
ATOM 844 C C . LYS A 1 107 ? 18.856 -0.981 -15.623 1.00 52.88 107 LYS A C 1
ATOM 846 O O . LYS A 1 107 ? 19.884 -0.471 -15.181 1.00 52.88 107 LYS A O 1
ATOM 851 N N . LYS A 1 108 ? 17.888 -0.208 -16.123 1.00 55.06 108 LYS A N 1
ATOM 852 C CA . LYS A 1 108 ? 17.876 1.267 -16.089 1.00 55.06 108 LYS A CA 1
ATOM 853 C C . LYS A 1 108 ? 17.156 1.763 -14.830 1.00 55.06 108 LYS A C 1
ATOM 855 O O . LYS A 1 108 ? 16.111 1.244 -14.473 1.00 55.06 108 LYS A O 1
ATOM 860 N N . GLY A 1 109 ? 17.732 2.745 -14.133 1.00 61.91 109 GLY A N 1
ATOM 861 C CA . GLY A 1 109 ? 17.132 3.313 -12.913 1.00 61.91 109 GLY A CA 1
ATOM 862 C C . GLY A 1 109 ? 17.280 2.462 -11.643 1.00 61.91 109 GLY A C 1
ATOM 863 O O . GLY A 1 109 ? 16.825 2.881 -10.585 1.00 61.91 109 GLY A O 1
ATOM 864 N N . TYR A 1 110 ? 17.983 1.322 -11.703 1.00 68.38 110 TYR A N 1
ATOM 865 C CA . TYR A 1 110 ? 18.150 0.392 -10.574 1.00 68.38 110 TYR A CA 1
ATOM 866 C C . TYR A 1 110 ? 18.706 1.054 -9.302 1.00 68.38 110 TYR A C 1
ATOM 868 O O . TYR A 1 110 ? 18.249 0.753 -8.207 1.00 68.38 110 TYR A O 1
ATOM 876 N N . GLY A 1 111 ? 19.643 2.001 -9.431 1.00 71.38 111 GLY A N 1
ATOM 877 C CA . GLY A 1 111 ? 20.163 2.751 -8.281 1.00 71.38 111 GLY A CA 1
ATOM 878 C C . GLY A 1 111 ? 19.093 3.593 -7.574 1.00 71.38 111 GLY A C 1
ATOM 879 O O . GLY A 1 111 ? 19.021 3.575 -6.350 1.00 71.38 111 GLY A O 1
ATOM 880 N N . LYS A 1 112 ? 18.217 4.265 -8.336 1.00 71.31 112 LYS A N 1
ATOM 881 C CA . LYS A 1 112 ? 17.081 5.020 -7.779 1.00 71.31 112 LYS A CA 1
ATOM 882 C C . LYS A 1 112 ? 16.022 4.095 -7.188 1.00 71.31 112 LYS A C 1
ATOM 884 O O . LYS A 1 112 ? 15.447 4.421 -6.161 1.00 71.31 112 LYS A O 1
ATOM 889 N N . PHE A 1 113 ? 15.812 2.924 -7.788 1.00 73.75 113 PHE A N 1
ATOM 890 C CA . PHE A 1 113 ? 14.926 1.906 -7.229 1.00 73.75 113 PHE A CA 1
ATOM 891 C C . PHE A 1 113 ? 15.445 1.357 -5.890 1.00 73.75 113 PHE A C 1
ATOM 893 O O . PHE A 1 113 ? 14.686 1.257 -4.934 1.00 73.75 113 PHE A O 1
ATOM 900 N N . LEU A 1 114 ? 16.745 1.066 -5.773 1.00 76.44 114 LEU A N 1
ATOM 901 C CA . LEU A 1 114 ? 17.342 0.672 -4.492 1.00 76.44 114 LEU A CA 1
ATOM 902 C C . LEU A 1 114 ? 17.247 1.782 -3.443 1.00 76.44 114 LEU A C 1
ATOM 904 O O . LEU A 1 114 ? 17.007 1.498 -2.272 1.00 76.44 114 LEU A O 1
ATOM 908 N N . GLN A 1 115 ? 17.431 3.037 -3.856 1.00 80.19 115 GLN A N 1
ATOM 909 C CA . GLN A 1 115 ? 17.230 4.181 -2.976 1.00 80.19 115 GLN A CA 1
ATOM 910 C C . GLN A 1 115 ? 15.772 4.262 -2.502 1.00 80.19 115 GLN A C 1
ATOM 912 O O . GLN A 1 115 ? 15.544 4.376 -1.304 1.00 80.19 115 GLN A O 1
ATOM 917 N N . PHE A 1 116 ? 14.806 4.109 -3.411 1.00 81.94 116 PHE A N 1
ATOM 918 C CA . PHE A 1 116 ? 13.382 4.014 -3.090 1.00 81.94 116 PHE A CA 1
ATOM 919 C C . PHE A 1 116 ? 13.102 2.909 -2.060 1.00 81.94 116 PHE A C 1
ATOM 921 O O . PHE A 1 116 ? 12.503 3.186 -1.025 1.00 81.94 116 PHE A O 1
ATOM 928 N N . LEU A 1 117 ? 13.591 1.685 -2.294 1.00 80.88 117 LEU A N 1
ATOM 929 C CA . LEU A 1 117 ? 13.414 0.570 -1.359 1.00 80.88 117 LEU A CA 1
ATOM 930 C C . LEU A 1 117 ? 13.990 0.894 0.022 1.00 80.88 117 LEU A C 1
ATOM 932 O O . LEU A 1 117 ? 13.354 0.621 1.035 1.00 80.88 117 LEU A O 1
ATOM 936 N N . LYS A 1 118 ? 15.178 1.506 0.070 1.00 84.19 118 LYS A N 1
ATOM 937 C CA . LYS A 1 118 ? 15.824 1.895 1.327 1.00 84.19 118 LYS A CA 1
ATOM 938 C C . LYS A 1 118 ? 15.037 2.975 2.071 1.00 84.19 118 LYS A C 1
ATOM 940 O O . LYS A 1 118 ? 14.922 2.904 3.290 1.00 84.19 118 LYS A O 1
ATOM 945 N N . GLU A 1 119 ? 14.515 3.970 1.362 1.00 85.12 119 GLU A N 1
ATOM 946 C CA . GLU A 1 119 ? 13.701 5.038 1.954 1.00 85.12 119 GLU A CA 1
ATOM 947 C C . GLU A 1 119 ? 12.385 4.489 2.522 1.00 85.12 119 GLU A C 1
ATOM 949 O O . GLU A 1 119 ? 12.027 4.824 3.650 1.00 85.12 119 GLU A O 1
ATOM 954 N N . ILE A 1 120 ? 11.719 3.587 1.796 1.00 83.00 120 ILE A N 1
ATOM 955 C CA . ILE A 1 120 ? 10.499 2.921 2.267 1.00 83.00 120 ILE A CA 1
ATOM 956 C C . ILE A 1 120 ? 10.776 1.997 3.458 1.00 83.00 120 ILE A C 1
ATOM 958 O O . ILE A 1 120 ? 10.008 2.010 4.417 1.00 83.00 120 ILE A O 1
ATOM 962 N N . GLU A 1 121 ? 11.871 1.233 3.451 1.00 84.00 121 GLU A N 1
ATOM 963 C CA . GLU A 1 121 ? 12.206 0.356 4.582 1.00 84.00 121 GLU A CA 1
ATOM 964 C C . GLU A 1 121 ? 12.549 1.168 5.839 1.00 84.00 121 GLU A C 1
ATOM 966 O O . GLU A 1 121 ? 12.070 0.856 6.926 1.00 84.00 121 GLU A O 1
ATOM 971 N N . ASN A 1 122 ? 13.298 2.268 5.695 1.00 85.69 122 ASN A N 1
ATOM 972 C CA . ASN A 1 122 ? 13.540 3.192 6.805 1.00 85.69 122 ASN A CA 1
ATOM 973 C C . ASN A 1 122 ? 12.223 3.752 7.361 1.00 85.69 122 ASN A C 1
ATOM 975 O O . ASN A 1 122 ? 12.040 3.811 8.574 1.00 85.69 122 ASN A O 1
ATOM 979 N N . TYR A 1 123 ? 11.297 4.142 6.480 1.00 84.75 123 TYR A N 1
ATOM 980 C CA . TYR A 1 123 ? 9.993 4.648 6.895 1.00 84.75 123 TYR A CA 1
ATOM 981 C C . TYR A 1 123 ? 9.154 3.582 7.607 1.00 84.75 123 TYR A C 1
ATOM 983 O O . TYR A 1 123 ? 8.523 3.875 8.619 1.00 84.75 123 TYR A O 1
ATOM 991 N N . LYS A 1 124 ? 9.191 2.332 7.141 1.00 83.31 124 LYS A N 1
ATOM 992 C CA . LYS A 1 124 ? 8.534 1.199 7.800 1.00 83.31 124 LYS A CA 1
ATOM 993 C C . LYS A 1 124 ? 9.050 0.976 9.223 1.00 83.31 124 LYS A C 1
ATOM 995 O O . LYS A 1 124 ? 8.253 0.703 10.116 1.00 83.31 124 LYS A O 1
ATOM 1000 N N . GLU A 1 125 ? 10.353 1.107 9.454 1.00 83.31 125 GLU A N 1
ATOM 1001 C CA . GLU A 1 125 ? 10.925 1.014 10.803 1.00 83.31 125 GLU A CA 1
ATOM 1002 C C . GLU A 1 125 ? 10.488 2.190 11.699 1.00 83.31 125 GLU A C 1
ATOM 1004 O O . GLU A 1 125 ? 10.135 1.982 12.864 1.00 83.31 125 GLU A O 1
ATOM 1009 N N . CYS A 1 126 ? 10.406 3.412 11.155 1.00 82.44 126 CYS A N 1
ATOM 1010 C CA . CYS A 1 126 ? 9.814 4.551 11.869 1.00 82.44 126 CYS A CA 1
ATOM 1011 C C . CYS A 1 126 ? 8.343 4.292 12.228 1.00 82.44 126 CYS A C 1
ATOM 1013 O O . CYS A 1 126 ? 7.953 4.483 13.378 1.00 82.44 126 CYS A O 1
ATOM 1015 N N . LEU A 1 127 ? 7.551 3.779 11.280 1.00 80.31 127 LEU A N 1
ATOM 1016 C CA . LEU A 1 127 ? 6.146 3.446 11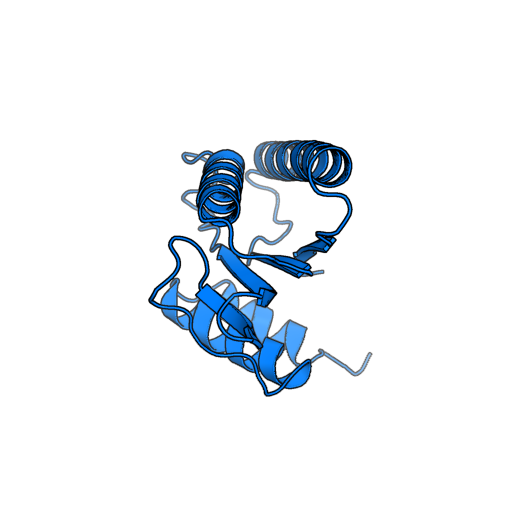.504 1.00 80.31 127 LEU A CA 1
ATOM 1017 C C . LEU A 1 127 ? 5.961 2.400 12.595 1.00 80.31 127 LEU A C 1
ATOM 1019 O O . LEU A 1 127 ? 5.083 2.581 13.422 1.00 80.31 127 LEU A O 1
ATOM 1023 N N . LYS A 1 128 ? 6.781 1.348 12.658 1.00 77.50 128 LYS A N 1
ATOM 1024 C CA . LYS A 1 128 ? 6.700 0.382 13.769 1.00 77.50 128 LYS A CA 1
ATOM 1025 C C . LYS A 1 128 ? 6.938 1.046 15.124 1.00 77.50 128 LYS A C 1
ATOM 1027 O O . LYS A 1 128 ? 6.280 0.708 16.096 1.00 77.50 128 LYS A O 1
ATOM 1032 N N . THR A 1 129 ? 7.865 2.000 15.180 1.00 74.50 129 THR A N 1
ATOM 1033 C CA . THR A 1 129 ? 8.216 2.692 16.427 1.00 74.50 129 THR A CA 1
ATOM 1034 C C . THR A 1 129 ? 7.096 3.631 16.893 1.00 74.50 129 THR A C 1
ATOM 1036 O O . THR A 1 129 ? 6.853 3.759 18.090 1.00 74.50 129 THR A O 1
ATOM 1039 N N . GLU A 1 130 ? 6.411 4.293 15.958 1.00 74.69 130 GLU A N 1
ATOM 1040 C CA . GLU A 1 130 ? 5.352 5.275 16.243 1.00 74.69 130 GLU A CA 1
ATOM 1041 C C . GLU A 1 130 ? 3.942 4.653 16.291 1.00 74.69 130 GLU A C 1
ATOM 1043 O O . GLU A 1 130 ? 3.055 5.144 16.990 1.00 74.69 130 GLU A O 1
ATOM 1048 N N . HIS A 1 131 ? 3.742 3.554 15.565 1.00 69.94 131 HIS A N 1
ATOM 1049 C CA . HIS A 1 131 ? 2.469 2.890 15.301 1.00 69.94 131 HIS A CA 1
ATOM 1050 C C . HIS A 1 131 ? 2.646 1.363 15.340 1.00 69.94 131 HIS A C 1
ATOM 1052 O O . HIS A 1 131 ? 2.563 0.676 14.322 1.00 69.94 131 HIS A O 1
ATOM 1058 N N . ASP A 1 132 ? 2.837 0.834 16.549 1.00 63.34 132 ASP A N 1
ATOM 1059 C CA . ASP A 1 132 ? 3.163 -0.576 16.848 1.00 63.34 132 ASP A CA 1
ATOM 1060 C C . ASP A 1 132 ? 2.138 -1.606 16.306 1.00 63.34 132 ASP A C 1
ATOM 1062 O O . ASP A 1 132 ? 2.368 -2.813 16.316 1.00 63.34 132 ASP A O 1
ATOM 1066 N N . THR A 1 133 ? 0.980 -1.143 15.824 1.00 65.00 133 THR A N 1
ATOM 1067 C CA . THR A 1 133 ? -0.124 -1.975 15.324 1.00 65.00 133 THR A CA 1
ATOM 1068 C C . THR A 1 133 ? -0.214 -2.066 13.802 1.00 65.00 133 THR A C 1
ATOM 1070 O O . THR A 1 133 ? -1.042 -2.832 13.316 1.00 65.00 133 THR A O 1
ATOM 1073 N N . ILE A 1 134 ? 0.568 -1.287 13.042 1.00 70.38 134 ILE A N 1
ATOM 1074 C CA . ILE A 1 134 ? 0.433 -1.219 11.578 1.00 70.38 134 ILE A CA 1
ATOM 1075 C C . ILE A 1 134 ? 1.440 -2.143 10.896 1.00 70.38 134 ILE A C 1
ATOM 1077 O O . ILE A 1 134 ? 2.647 -1.893 10.886 1.00 70.38 134 ILE A O 1
ATOM 1081 N N . GLU A 1 135 ? 0.938 -3.181 10.232 1.00 76.19 135 GLU A N 1
ATOM 1082 C CA . GLU A 1 135 ? 1.750 -4.018 9.350 1.00 76.19 135 GLU A CA 1
ATOM 1083 C C . GLU A 1 135 ? 1.926 -3.331 7.986 1.00 76.19 135 GLU A C 1
ATOM 1085 O O . GLU A 1 135 ? 1.004 -3.314 7.168 1.00 76.19 135 GLU A O 1
ATOM 1090 N N . PHE A 1 136 ? 3.111 -2.767 7.718 1.00 74.62 136 PHE A N 1
ATOM 1091 C CA . PHE A 1 136 ? 3.438 -2.180 6.413 1.00 74.62 136 PHE A CA 1
ATOM 1092 C C . PHE A 1 136 ? 4.059 -3.215 5.460 1.00 74.62 136 PHE A C 1
ATOM 1094 O O . PHE A 1 136 ? 5.124 -3.783 5.742 1.00 74.62 136 PHE A O 1
ATOM 1101 N N . HIS A 1 137 ? 3.432 -3.420 4.301 1.00 73.69 137 HIS A N 1
ATOM 1102 C CA . HIS A 1 137 ? 3.891 -4.357 3.274 1.00 73.69 137 HIS A CA 1
ATOM 1103 C C . HIS A 1 137 ? 4.170 -3.651 1.954 1.00 73.69 137 HIS A C 1
ATOM 1105 O O . HIS A 1 137 ? 3.291 -3.007 1.392 1.00 73.69 137 HIS A O 1
ATOM 1111 N N . LEU A 1 138 ? 5.377 -3.845 1.423 1.00 70.94 138 LEU A N 1
ATOM 1112 C CA . LEU A 1 138 ? 5.721 -3.478 0.056 1.00 70.94 138 LEU A CA 1
ATOM 1113 C C . LEU A 1 138 ? 5.665 -4.736 -0.814 1.00 70.94 138 LEU A C 1
ATOM 1115 O O . LEU A 1 138 ? 6.444 -5.668 -0.604 1.00 70.94 138 LEU A O 1
ATOM 1119 N N . ILE A 1 139 ? 4.728 -4.784 -1.758 1.00 68.31 139 ILE A N 1
ATOM 1120 C CA . ILE A 1 139 ? 4.517 -5.948 -2.622 1.00 68.31 139 ILE A CA 1
ATOM 1121 C C . ILE A 1 139 ? 5.101 -5.656 -4.002 1.00 68.31 139 ILE A C 1
ATOM 1123 O O . ILE A 1 139 ? 4.562 -4.852 -4.765 1.00 68.31 139 ILE A O 1
ATOM 1127 N N . GLN A 1 140 ? 6.197 -6.353 -4.308 1.00 64.81 140 GLN A N 1
ATOM 1128 C CA . GLN A 1 140 ? 6.887 -6.304 -5.593 1.00 64.81 140 GLN A CA 1
ATOM 1129 C C . GLN A 1 140 ? 6.559 -7.545 -6.438 1.00 64.81 140 GLN A C 1
ATOM 1131 O O . GLN A 1 140 ? 6.338 -8.641 -5.922 1.00 64.81 140 GLN A O 1
ATOM 1136 N N . ARG A 1 141 ? 6.604 -7.383 -7.762 1.00 56.56 141 ARG A N 1
ATOM 1137 C CA . ARG A 1 141 ? 6.716 -8.485 -8.722 1.00 56.56 141 ARG A CA 1
ATOM 1138 C C . ARG A 1 141 ? 8.056 -9.235 -8.545 1.00 56.56 141 ARG A C 1
ATOM 1140 O O . ARG A 1 141 ? 9.113 -8.615 -8.694 1.00 56.56 141 ARG A O 1
ATOM 1147 N N . GLN A 1 142 ? 8.003 -10.534 -8.232 1.00 45.75 142 GLN A N 1
ATOM 1148 C CA . GLN A 1 142 ? 9.180 -11.423 -8.202 1.00 45.75 142 GLN A CA 1
ATOM 1149 C C . GLN A 1 142 ? 9.626 -11.827 -9.611 1.00 45.75 142 GLN A C 1
ATOM 1151 O O . GLN A 1 142 ? 8.760 -11.909 -10.513 1.00 45.75 142 GLN A O 1
#

Sequence (142 aa):
MAGTTAWDKLSDEMSNGGESNFKEKALSLLRILDRSFQECLDISGIDFVVWSDKSSIDWAVQCHVFDVSVILERNHASEIISSTQAFLSQGIKCNKYWVIHNHQHGKKGYGKFLQFLKEIENYKECLKTEHDTIEFHLIQRQ

Radius of gyration: 15.22 Å; chains: 1; bounding box: 37×38×37 Å

Secondary structure (DSSP, 8-state):
-----HHHHHHHHHHSS-HHHHHHHHHHHHHHH-TT-EE-SSSTT--EEEESSSSEEEEEEEEE---TTTTTT--HHHHHHHHHHHHHHTT-EEEEEEEEE-----SSSHHHHHHHHHHHHHHHHHHHHH-TT-EEEEE---